Protein AF-W9G5H3-F1 (afdb_monomer)

Sequence (97 aa):
ADAVSVIGAALEAKAAGAGHRSIAVVLGRPATTVRGWLRRFAALAEQVRAAFTRLLLALDPLAASVAPRASVSADALEAIGRAAAAAVLRLSAVPVW

Foldseek 3Di:
DDPVVLLLQLLVCVLVPDDLVVSCVVSVHPSVVSVVSNVVCLVCLQVLLVVLQVLLCVLPVPDDDQDDGPDSSNSSSSSNVNSVVSCCVRVVPDPPD

Structure (mmCIF, N/CA/C/O backbone):
data_AF-W9G5H3-F1
#
_entry.id   AF-W9G5H3-F1
#
loop_
_atom_site.group_PDB
_atom_site.id
_atom_site.type_symbol
_atom_site.label_atom_id
_atom_site.label_alt_id
_atom_site.label_comp_id
_atom_site.label_asym_id
_atom_site.label_entity_id
_atom_site.label_seq_id
_atom_site.pdbx_PDB_ins_code
_atom_site.Cartn_x
_atom_site.Cartn_y
_atom_site.Cartn_z
_atom_site.occupancy
_atom_site.B_iso_or_equiv
_atom_site.auth_seq_id
_atom_site.auth_comp_id
_atom_site.auth_asym_id
_atom_site.auth_atom_id
_atom_site.pdbx_PDB_model_num
ATOM 1 N N . ALA A 1 1 ? -17.207 1.668 -7.187 1.00 61.34 1 ALA A N 1
ATOM 2 C CA . ALA A 1 1 ? -15.901 1.096 -6.815 1.00 61.34 1 ALA A CA 1
ATOM 3 C C . ALA A 1 1 ? -16.107 -0.357 -6.420 1.00 61.34 1 ALA A C 1
ATOM 5 O O . ALA A 1 1 ? -17.042 -0.640 -5.671 1.00 61.34 1 ALA A O 1
ATOM 6 N N . ASP A 1 2 ? -15.301 -1.262 -6.966 1.00 90.81 2 ASP A N 1
ATOM 7 C CA . ASP A 1 2 ? -15.254 -2.658 -6.531 1.00 90.81 2 ASP A CA 1
ATOM 8 C C . ASP A 1 2 ? -14.595 -2.779 -5.139 1.00 90.81 2 ASP A C 1
ATOM 10 O O . ASP A 1 2 ? -14.082 -1.811 -4.574 1.00 90.81 2 ASP A O 1
ATOM 14 N N . ALA A 1 3 ? -14.634 -3.973 -4.546 1.00 87.69 3 ALA A N 1
ATOM 15 C CA . ALA A 1 3 ? -14.140 -4.181 -3.186 1.00 87.69 3 ALA A CA 1
ATOM 16 C C . ALA A 1 3 ? -12.623 -3.956 -3.040 1.00 87.69 3 ALA A C 1
ATOM 18 O O . ALA A 1 3 ? -12.184 -3.492 -1.987 1.00 87.69 3 ALA A O 1
ATOM 19 N N . VAL A 1 4 ? -11.827 -4.263 -4.068 1.00 90.88 4 VAL A N 1
ATOM 20 C CA . VAL A 1 4 ? -10.364 -4.142 -4.014 1.00 90.88 4 VAL A CA 1
ATOM 21 C C . VAL A 1 4 ? -9.965 -2.674 -4.053 1.00 90.88 4 VAL A C 1
ATOM 23 O O . VAL A 1 4 ? -9.184 -2.245 -3.204 1.00 90.88 4 VAL A O 1
ATOM 26 N N . SER A 1 5 ? -10.554 -1.884 -4.955 1.00 92.38 5 SER A N 1
ATOM 27 C CA . SER A 1 5 ? -10.283 -0.441 -5.028 1.00 92.38 5 SER A CA 1
ATOM 28 C C . SER A 1 5 ? -10.666 0.297 -3.737 1.00 92.38 5 SER A C 1
ATOM 30 O O . SER A 1 5 ? -9.915 1.155 -3.273 1.00 92.38 5 SER A O 1
ATOM 32 N N . VAL A 1 6 ? -11.768 -0.084 -3.078 1.00 96.75 6 VAL A N 1
ATOM 33 C CA . VAL A 1 6 ? -12.154 0.489 -1.770 1.00 96.75 6 VAL A CA 1
ATOM 34 C C . VAL A 1 6 ? -11.149 0.141 -0.666 1.00 96.75 6 VAL A C 1
ATOM 36 O O . VAL A 1 6 ? -10.830 0.992 0.166 1.00 96.75 6 VAL A O 1
ATOM 39 N N . ILE A 1 7 ? -10.640 -1.094 -0.638 1.00 95.25 7 ILE A N 1
ATOM 40 C CA . ILE A 1 7 ? -9.610 -1.496 0.332 1.00 95.25 7 ILE A CA 1
ATOM 41 C C . ILE A 1 7 ? -8.304 -0.742 0.060 1.00 95.25 7 ILE A C 1
ATOM 43 O O . ILE A 1 7 ? -7.708 -0.233 1.006 1.00 95.25 7 ILE A O 1
ATOM 47 N N . GLY A 1 8 ? -7.895 -0.616 -1.207 1.00 93.56 8 GLY A N 1
ATOM 48 C CA . GLY A 1 8 ? -6.723 0.166 -1.612 1.00 93.56 8 GLY A CA 1
ATOM 49 C C . GLY A 1 8 ? -6.794 1.610 -1.114 1.00 93.56 8 GLY A C 1
ATOM 50 O O . GLY A 1 8 ? -5.899 2.054 -0.397 1.00 93.56 8 GLY A O 1
ATOM 51 N N . ALA A 1 9 ? -7.920 2.288 -1.353 1.00 96.44 9 ALA A N 1
ATOM 52 C CA . ALA A 1 9 ? -8.150 3.649 -0.864 1.00 96.44 9 ALA A CA 1
ATOM 53 C C . ALA A 1 9 ? -8.069 3.755 0.673 1.00 96.44 9 ALA A C 1
ATOM 55 O O . ALA A 1 9 ? -7.546 4.730 1.214 1.00 96.44 9 ALA A O 1
ATOM 56 N N . ALA A 1 10 ? -8.546 2.740 1.405 1.00 97.25 10 ALA A N 1
ATOM 57 C CA . ALA A 1 10 ? -8.418 2.705 2.862 1.00 97.25 10 ALA A CA 1
ATOM 58 C C . ALA A 1 10 ? -6.952 2.594 3.320 1.00 97.25 10 ALA A C 1
ATOM 60 O O . ALA A 1 10 ? -6.573 3.213 4.318 1.00 97.25 10 ALA A O 1
ATOM 61 N N . LEU A 1 11 ? -6.135 1.805 2.615 1.00 96.06 11 LEU A N 1
ATOM 62 C CA . LEU A 1 11 ? -4.711 1.633 2.912 1.00 96.06 11 LEU A CA 1
ATOM 63 C C . LEU A 1 11 ? -3.918 2.909 2.616 1.00 96.06 11 LEU A C 1
ATOM 65 O O . LEU A 1 11 ? -3.125 3.329 3.458 1.00 96.06 11 LEU A O 1
ATOM 69 N N . GLU A 1 12 ? -4.183 3.561 1.484 1.00 95.12 12 GLU A N 1
ATOM 70 C CA . GLU A 1 12 ? -3.576 4.846 1.114 1.00 95.12 12 GLU A CA 1
ATOM 71 C C . GLU A 1 12 ? -3.905 5.939 2.132 1.00 95.12 12 GLU A C 1
ATOM 73 O O . GLU A 1 12 ? -3.004 6.585 2.667 1.00 95.12 12 GLU A O 1
ATOM 78 N N . ALA A 1 13 ? -5.184 6.089 2.491 1.00 95.94 13 ALA A N 1
ATOM 79 C CA . ALA A 1 13 ? -5.597 7.064 3.495 1.00 95.94 13 ALA A CA 1
ATOM 80 C C . ALA A 1 13 ? -4.943 6.791 4.859 1.00 95.94 13 ALA A C 1
ATOM 82 O O . ALA A 1 13 ? -4.538 7.720 5.563 1.00 95.94 13 ALA A O 1
ATOM 83 N N . LYS A 1 14 ? -4.787 5.514 5.238 1.00 95.25 14 LYS A N 1
ATOM 84 C CA . LYS A 1 14 ? -4.083 5.139 6.469 1.00 95.25 14 LYS A CA 1
ATOM 85 C C . LYS A 1 14 ? -2.591 5.476 6.401 1.00 95.25 14 LYS A C 1
ATOM 87 O O . LYS A 1 14 ? -2.055 5.967 7.395 1.00 95.25 14 LYS A O 1
ATOM 92 N N . ALA A 1 15 ? -1.935 5.239 5.265 1.00 91.88 15 ALA A N 1
ATOM 93 C CA . ALA A 1 15 ? -0.534 5.598 5.040 1.00 91.88 15 ALA A CA 1
ATOM 94 C C . ALA A 1 15 ? -0.315 7.123 5.040 1.00 91.88 15 ALA A C 1
ATOM 96 O O . ALA A 1 15 ? 0.725 7.586 5.502 1.00 91.88 15 ALA A O 1
ATOM 97 N N . A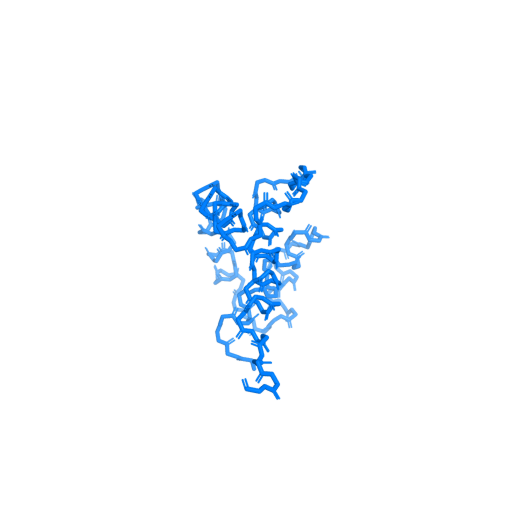LA A 1 16 ? -1.320 7.895 4.619 1.00 91.94 16 ALA A N 1
ATOM 98 C CA . ALA A 1 16 ? -1.354 9.355 4.720 1.00 91.94 16 ALA A CA 1
ATOM 99 C C . ALA A 1 16 ? -1.658 9.880 6.142 1.00 91.94 16 ALA A C 1
ATOM 101 O O . ALA A 1 16 ? -1.733 11.087 6.353 1.00 91.94 16 ALA A O 1
ATOM 102 N N . GLY A 1 17 ? -1.836 8.995 7.131 1.00 93.31 17 GLY A N 1
ATOM 103 C CA . GLY A 1 17 ? -2.016 9.359 8.540 1.00 93.31 17 GLY A CA 1
ATOM 104 C C . GLY A 1 17 ? -3.465 9.401 9.029 1.00 93.31 17 GLY A C 1
ATOM 105 O O . GLY A 1 17 ? -3.698 9.670 10.208 1.00 93.31 17 GLY A O 1
ATOM 106 N N . ALA A 1 18 ? -4.456 9.086 8.190 1.00 96.12 18 ALA A N 1
ATOM 107 C CA . ALA A 1 18 ? -5.853 9.118 8.611 1.00 96.12 18 ALA A CA 1
ATOM 108 C C . ALA A 1 18 ? -6.201 8.008 9.629 1.00 96.12 18 ALA A C 1
ATOM 110 O O . ALA A 1 18 ? -5.686 6.881 9.613 1.00 96.12 18 ALA A O 1
ATOM 111 N N . GLY A 1 19 ? -7.130 8.322 10.535 1.00 96.75 19 GLY A N 1
ATOM 112 C CA . G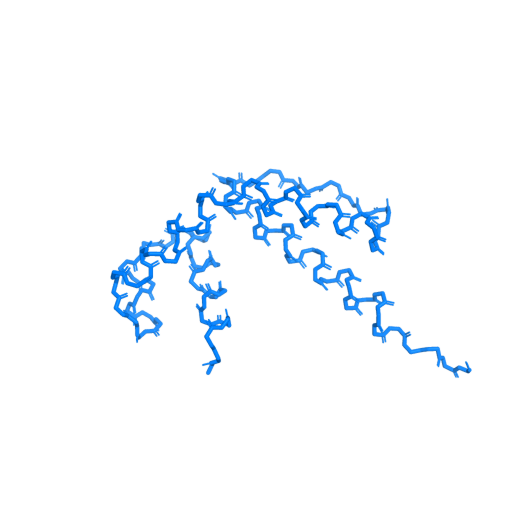LY A 1 19 ? -7.694 7.369 11.488 1.00 96.75 19 GLY A CA 1
ATOM 113 C C . GLY A 1 19 ? -8.729 6.445 10.837 1.00 96.75 19 GLY A C 1
ATOM 114 O O . GLY A 1 19 ? -9.490 6.849 9.967 1.00 96.75 19 GLY A O 1
ATOM 115 N N . HIS A 1 20 ? -8.845 5.198 11.301 1.00 97.12 20 HIS A N 1
ATOM 116 C CA . HIS A 1 20 ? -9.768 4.231 10.684 1.00 97.12 20 HIS A CA 1
ATOM 117 C C . HIS A 1 20 ? -11.249 4.657 10.746 1.00 97.12 20 HIS A C 1
ATOM 119 O O . HIS A 1 20 ? -12.042 4.216 9.920 1.00 97.12 20 HIS A O 1
ATOM 125 N N . ARG A 1 21 ? -11.639 5.496 11.721 1.00 98.00 21 ARG A N 1
ATOM 126 C CA . ARG A 1 21 ? -13.005 6.037 11.831 1.00 98.00 21 ARG A CA 1
ATOM 127 C C . ARG A 1 21 ? -13.286 7.093 10.761 1.00 98.00 21 ARG A C 1
ATOM 129 O O . ARG A 1 21 ? -14.339 7.027 10.144 1.00 98.00 21 ARG A O 1
ATOM 136 N N . SER A 1 22 ? -12.354 8.016 10.509 1.00 98.31 22 SER A N 1
ATOM 137 C CA . SER A 1 22 ? -12.525 9.017 9.448 1.00 98.31 22 SER A CA 1
ATOM 138 C C . SER A 1 22 ? -12.517 8.361 8.069 1.00 98.31 22 SER A C 1
ATOM 140 O O . SER A 1 22 ? -13.385 8.653 7.255 1.00 98.31 22 SER A O 1
ATOM 142 N N . ILE A 1 23 ? -11.627 7.388 7.847 1.00 98.31 23 ILE A N 1
ATOM 143 C CA . ILE A 1 23 ? -11.604 6.574 6.621 1.00 98.31 23 ILE A CA 1
ATOM 144 C C . ILE A 1 23 ? -12.954 5.872 6.405 1.00 98.31 23 ILE A C 1
ATOM 146 O O . ILE A 1 23 ? -13.497 5.896 5.307 1.00 98.31 23 ILE A O 1
ATOM 150 N N . ALA A 1 24 ? -13.519 5.267 7.452 1.00 98.19 24 ALA A N 1
ATOM 151 C CA . ALA A 1 24 ? -14.806 4.578 7.378 1.00 98.19 24 ALA A CA 1
ATOM 152 C C . ALA A 1 24 ? -15.965 5.498 6.971 1.00 98.19 24 ALA A C 1
ATOM 154 O O . ALA A 1 24 ? -16.787 5.100 6.147 1.00 98.19 24 ALA A O 1
ATOM 155 N N . VAL A 1 25 ? -15.991 6.727 7.499 1.00 98.31 25 VAL A N 1
ATOM 156 C CA . VAL A 1 25 ? -16.969 7.753 7.110 1.00 98.31 25 VAL A CA 1
ATOM 157 C C . VAL A 1 25 ? -16.817 8.107 5.631 1.00 98.31 25 VAL A C 1
ATOM 159 O O . VAL A 1 25 ? -17.793 8.032 4.893 1.00 98.31 25 VAL A O 1
ATOM 162 N N . VAL A 1 26 ? -15.596 8.414 5.183 1.00 97.69 26 VAL A N 1
ATOM 163 C CA . VAL A 1 26 ? -15.322 8.805 3.788 1.00 97.69 26 VAL A CA 1
ATOM 164 C C . VAL A 1 26 ? -15.680 7.690 2.801 1.00 97.69 26 VAL A C 1
ATOM 166 O O . VAL A 1 26 ? -16.255 7.954 1.751 1.00 97.69 26 VAL A O 1
ATOM 169 N N . LEU A 1 27 ? -15.372 6.435 3.137 1.00 97.12 27 LEU A N 1
ATOM 170 C CA . LEU A 1 27 ? -15.613 5.289 2.254 1.00 97.12 27 LEU A CA 1
ATOM 171 C C . LEU A 1 27 ? -17.034 4.710 2.358 1.00 97.12 27 LEU A C 1
ATOM 173 O O . LEU A 1 27 ? -17.355 3.769 1.626 1.00 97.12 27 LEU A O 1
ATOM 177 N N . GLY A 1 28 ? -17.869 5.207 3.278 1.00 97.19 28 GLY A N 1
ATOM 178 C CA . GLY A 1 28 ? -19.216 4.681 3.519 1.00 97.19 28 GLY A CA 1
ATOM 179 C C . GLY A 1 28 ? -19.217 3.223 3.992 1.00 97.19 28 GLY A C 1
ATOM 180 O O . GLY A 1 28 ? -20.027 2.415 3.535 1.00 97.19 28 GLY A O 1
ATOM 181 N N . ARG A 1 29 ? -18.273 2.844 4.866 1.00 97.44 29 ARG A N 1
ATOM 182 C CA . ARG A 1 29 ? -18.113 1.463 5.365 1.00 97.44 29 ARG A CA 1
ATOM 183 C C . ARG A 1 29 ? -18.174 1.396 6.889 1.00 97.44 29 ARG A C 1
ATOM 185 O O . ARG A 1 29 ? -17.795 2.355 7.553 1.00 97.44 29 ARG A O 1
ATOM 192 N N . PRO A 1 30 ? -18.578 0.255 7.481 1.00 97.94 30 PRO A N 1
ATOM 193 C CA . PRO A 1 30 ? -18.510 0.090 8.928 1.00 97.94 30 PRO A CA 1
ATOM 194 C C . PRO A 1 30 ? -17.076 0.259 9.446 1.00 97.94 30 PRO A C 1
ATOM 196 O O . PRO A 1 30 ? -16.126 -0.317 8.905 1.00 97.94 30 PRO A O 1
ATOM 199 N N . ALA A 1 31 ? -16.908 1.006 10.539 1.00 98.19 31 ALA A N 1
ATOM 200 C CA . ALA A 1 31 ? -15.589 1.265 11.121 1.00 98.19 31 ALA A CA 1
ATOM 201 C C . ALA A 1 31 ? -14.866 -0.017 11.573 1.00 98.19 31 ALA A C 1
ATOM 203 O O . ALA A 1 31 ? -13.636 -0.081 11.530 1.00 98.19 31 ALA A O 1
ATOM 204 N N . THR A 1 32 ? -15.616 -1.042 11.985 1.00 97.94 32 THR A N 1
ATOM 205 C CA . THR A 1 32 ? -15.097 -2.372 12.340 1.00 97.94 32 THR A CA 1
ATOM 206 C C . THR A 1 32 ? -14.527 -3.102 11.128 1.00 97.94 32 THR A C 1
ATOM 208 O O . THR A 1 32 ? -13.462 -3.709 11.235 1.00 97.94 32 THR A O 1
ATOM 211 N N . THR A 1 33 ? -15.179 -2.984 9.971 1.00 97.44 33 THR A N 1
ATOM 212 C CA . THR A 1 33 ? -14.720 -3.547 8.698 1.00 97.44 33 THR A CA 1
ATOM 213 C C . THR A 1 33 ? -13.418 -2.894 8.252 1.00 97.44 33 THR A C 1
ATOM 215 O O . THR A 1 33 ? -12.434 -3.598 8.030 1.00 97.44 33 THR A O 1
ATOM 218 N N . VAL A 1 34 ? -13.365 -1.557 8.224 1.00 98.31 34 VAL A N 1
ATOM 219 C CA . VAL A 1 34 ? -12.138 -0.820 7.875 1.00 98.31 34 VAL A CA 1
ATOM 220 C C . VAL A 1 34 ? -11.008 -1.172 8.840 1.00 98.31 34 VAL A C 1
ATOM 222 O O . VAL A 1 34 ? -9.914 -1.527 8.411 1.00 98.31 34 VAL A O 1
ATOM 225 N N . ARG A 1 35 ? -11.273 -1.173 10.153 1.00 98.00 35 ARG A N 1
ATOM 226 C CA . ARG A 1 35 ? -10.286 -1.602 11.156 1.00 98.00 35 ARG A CA 1
ATOM 227 C C . ARG A 1 35 ? -9.795 -3.031 10.901 1.00 98.00 35 ARG A C 1
ATOM 229 O O . ARG A 1 35 ? -8.604 -3.294 11.054 1.00 98.00 35 ARG A O 1
ATOM 236 N N . GLY A 1 36 ? -10.690 -3.943 10.525 1.00 98.25 36 GLY A N 1
ATOM 237 C CA . GLY A 1 36 ? -10.363 -5.326 10.184 1.00 98.25 36 GLY A CA 1
ATOM 238 C C . GLY A 1 36 ? -9.413 -5.433 8.992 1.00 98.25 36 GLY A C 1
ATOM 239 O O . GLY A 1 36 ? -8.414 -6.146 9.085 1.00 98.25 36 GLY A O 1
ATOM 240 N N . TRP A 1 37 ? -9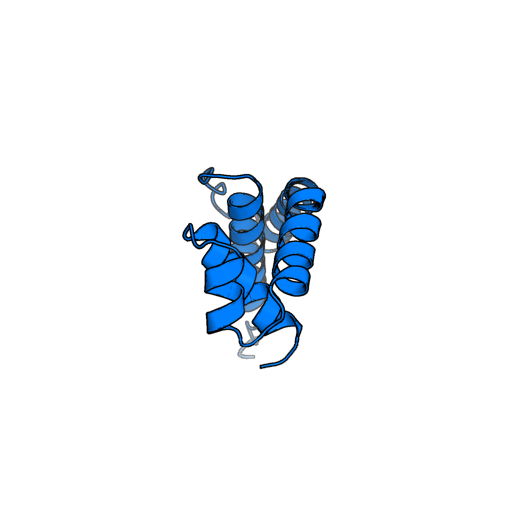.679 -4.689 7.915 1.00 97.62 37 TRP A N 1
ATOM 241 C CA . TRP A 1 37 ? -8.806 -4.622 6.739 1.00 97.62 37 TRP A CA 1
ATOM 242 C C . TRP A 1 37 ? -7.420 -4.087 7.086 1.00 97.62 37 TRP A C 1
ATOM 244 O O . TRP A 1 37 ? -6.427 -4.762 6.822 1.00 97.62 37 TRP A O 1
ATOM 254 N N . LEU A 1 38 ? -7.356 -2.930 7.754 1.00 97.19 38 LEU A N 1
ATOM 255 C CA . LEU A 1 38 ? -6.088 -2.301 8.135 1.00 97.19 38 LEU A CA 1
ATOM 256 C C . LEU A 1 38 ? -5.254 -3.218 9.037 1.00 97.19 38 LEU A C 1
ATOM 258 O O . LEU A 1 38 ? -4.051 -3.360 8.836 1.00 97.19 38 LEU A O 1
ATOM 262 N N . ARG A 1 39 ? -5.891 -3.882 10.010 1.00 97.56 39 ARG A N 1
ATOM 263 C CA . ARG A 1 39 ? -5.205 -4.817 10.910 1.00 97.56 39 ARG A CA 1
ATOM 264 C C . ARG A 1 39 ? -4.673 -6.040 10.167 1.00 97.56 39 ARG A C 1
ATOM 266 O O . ARG A 1 39 ? -3.553 -6.463 10.431 1.00 97.56 39 ARG A O 1
ATOM 273 N N . ARG A 1 40 ? -5.465 -6.617 9.257 1.00 97.38 40 ARG A N 1
ATOM 274 C CA . ARG A 1 40 ? -5.040 -7.777 8.462 1.00 97.38 40 ARG A CA 1
ATOM 275 C C . ARG A 1 40 ? -3.872 -7.419 7.549 1.00 97.38 40 ARG A C 1
ATOM 277 O O . ARG A 1 40 ? -2.920 -8.185 7.477 1.00 97.38 40 ARG A O 1
ATOM 284 N N . PHE A 1 41 ? -3.929 -6.259 6.901 1.00 96.69 41 PHE A N 1
ATOM 285 C CA . PHE A 1 41 ? -2.831 -5.784 6.069 1.00 96.69 41 PHE A CA 1
ATOM 286 C C . PHE A 1 41 ? -1.563 -5.555 6.895 1.00 96.69 41 PHE A C 1
ATOM 288 O O . PHE A 1 41 ? -0.514 -6.072 6.536 1.00 96.69 41 PHE A O 1
ATOM 295 N N . ALA A 1 42 ? -1.667 -4.881 8.044 1.00 96.19 42 ALA A N 1
ATOM 296 C CA . ALA A 1 42 ? -0.527 -4.659 8.932 1.00 96.19 42 ALA A CA 1
ATOM 297 C C . ALA A 1 42 ? 0.142 -5.972 9.378 1.00 96.19 42 ALA A C 1
ATOM 299 O O . ALA A 1 42 ? 1.366 -6.055 9.395 1.00 96.19 42 ALA A O 1
ATOM 300 N N . ALA A 1 43 ? -0.644 -7.015 9.671 1.00 98.00 43 ALA A N 1
ATOM 301 C CA . ALA A 1 43 ? -0.125 -8.333 10.050 1.00 98.00 43 ALA A CA 1
ATOM 302 C C . ALA A 1 43 ? 0.638 -9.052 8.918 1.00 98.00 43 ALA A C 1
ATOM 304 O O . ALA A 1 43 ? 1.478 -9.905 9.188 1.00 98.00 43 ALA A O 1
ATOM 305 N N . LEU A 1 44 ? 0.350 -8.716 7.658 1.00 97.12 44 LEU A N 1
ATOM 306 C CA . LEU A 1 44 ? 0.990 -9.299 6.476 1.00 97.12 44 LEU A CA 1
ATOM 307 C C . LEU A 1 44 ? 1.991 -8.347 5.809 1.00 97.12 44 LEU A C 1
ATOM 309 O O . LEU A 1 44 ? 2.628 -8.735 4.833 1.00 97.12 44 LEU A O 1
ATOM 313 N N . ALA A 1 45 ? 2.141 -7.123 6.318 1.00 95.88 45 ALA A N 1
ATOM 314 C CA . ALA A 1 45 ? 2.810 -6.035 5.613 1.00 95.88 45 ALA A CA 1
ATOM 315 C C . ALA A 1 45 ? 4.247 -6.388 5.219 1.00 95.88 45 ALA A C 1
ATOM 317 O O . ALA A 1 45 ? 4.636 -6.146 4.085 1.00 95.88 45 ALA A O 1
ATOM 318 N N . GLU A 1 46 ? 5.009 -7.034 6.100 1.00 96.69 46 GLU A N 1
ATOM 319 C CA . GLU A 1 46 ? 6.388 -7.418 5.788 1.00 96.69 46 GLU A CA 1
ATOM 320 C C . GLU A 1 46 ? 6.467 -8.496 4.696 1.00 96.69 46 GLU A C 1
ATOM 322 O O . GLU A 1 46 ? 7.267 -8.397 3.767 1.00 96.69 46 GLU A O 1
ATOM 327 N N . GLN A 1 47 ? 5.583 -9.496 4.751 1.00 98.06 47 GLN A N 1
ATOM 328 C CA . GLN A 1 47 ? 5.510 -10.540 3.726 1.00 98.06 47 GLN A CA 1
ATOM 329 C C . GLN A 1 47 ? 5.123 -9.945 2.369 1.00 98.06 47 GLN A C 1
ATOM 331 O O . GLN A 1 47 ? 5.735 -10.266 1.350 1.00 98.06 47 GLN A O 1
ATOM 336 N N . VAL A 1 48 ? 4.150 -9.031 2.367 1.00 97.06 48 VAL A N 1
ATOM 337 C CA . VAL A 1 48 ? 3.714 -8.289 1.181 1.00 97.06 48 VAL A CA 1
ATOM 338 C C . VAL A 1 48 ? 4.857 -7.430 0.638 1.00 97.06 48 VAL A C 1
ATOM 340 O O . VAL A 1 48 ? 5.191 -7.546 -0.538 1.00 97.06 48 VAL A O 1
ATOM 343 N N . ARG A 1 49 ? 5.520 -6.634 1.484 1.00 96.31 49 ARG A N 1
ATOM 344 C CA . ARG A 1 49 ? 6.669 -5.797 1.108 1.00 96.31 49 ARG A CA 1
ATOM 345 C C . ARG A 1 49 ? 7.759 -6.628 0.437 1.00 96.31 49 ARG A C 1
ATOM 347 O O . ARG A 1 49 ? 8.229 -6.265 -0.641 1.00 96.31 49 ARG A O 1
ATOM 354 N N . ALA A 1 50 ? 8.128 -7.760 1.033 1.00 96.44 50 ALA A N 1
ATOM 355 C CA . ALA A 1 50 ? 9.161 -8.638 0.499 1.00 96.44 50 ALA A CA 1
ATOM 356 C C . ALA A 1 50 ? 8.733 -9.303 -0.821 1.00 96.44 50 ALA A C 1
ATOM 358 O O . ALA A 1 50 ? 9.533 -9.396 -1.751 1.00 96.44 50 ALA A O 1
ATOM 359 N N . ALA A 1 51 ? 7.487 -9.771 -0.928 1.00 97.88 51 ALA A N 1
ATOM 360 C CA . ALA A 1 51 ? 6.968 -10.383 -2.151 1.00 97.88 51 ALA A CA 1
ATOM 361 C C . ALA A 1 51 ? 6.929 -9.382 -3.316 1.00 97.88 51 ALA A C 1
ATOM 363 O O . ALA A 1 51 ? 7.448 -9.671 -4.392 1.00 97.88 51 ALA A O 1
ATOM 364 N N . PHE A 1 52 ? 6.393 -8.183 -3.085 1.00 96.88 52 PHE A N 1
ATOM 365 C CA . PHE A 1 52 ? 6.282 -7.161 -4.123 1.00 96.88 52 PHE A CA 1
ATOM 366 C C . PHE A 1 52 ? 7.624 -6.513 -4.474 1.00 96.88 52 PHE A C 1
ATOM 368 O O . PHE A 1 52 ? 7.839 -6.184 -5.634 1.00 96.88 52 PHE A O 1
ATOM 375 N N . THR A 1 53 ? 8.574 -6.422 -3.539 1.00 96.00 53 THR A N 1
ATOM 376 C CA . THR A 1 53 ? 9.956 -6.030 -3.874 1.00 96.00 53 THR A CA 1
ATOM 377 C C . THR A 1 53 ? 10.613 -7.045 -4.814 1.00 96.00 53 THR A C 1
ATOM 379 O O . THR A 1 53 ? 11.246 -6.657 -5.792 1.00 96.00 53 THR A O 1
ATOM 382 N N . ARG A 1 54 ? 10.440 -8.352 -4.562 1.00 96.50 54 ARG A N 1
ATOM 383 C CA . ARG A 1 54 ? 10.952 -9.391 -5.473 1.00 96.50 54 ARG A CA 1
ATOM 384 C C . ARG A 1 54 ? 10.284 -9.315 -6.841 1.00 96.50 54 ARG A C 1
ATOM 386 O O . ARG A 1 54 ? 10.972 -9.424 -7.848 1.00 96.50 54 ARG A O 1
ATOM 393 N N . LEU A 1 55 ? 8.968 -9.101 -6.873 1.00 97.06 55 LEU A N 1
ATOM 394 C CA . LEU A 1 55 ? 8.231 -8.928 -8.123 1.00 97.06 55 LEU A CA 1
ATOM 395 C C . LEU A 1 55 ? 8.718 -7.698 -8.901 1.00 97.06 55 LEU A C 1
ATOM 397 O O . LEU A 1 55 ? 8.947 -7.804 -10.100 1.00 97.06 55 LEU A O 1
ATOM 401 N N . LEU A 1 56 ? 8.925 -6.562 -8.227 1.00 95.88 56 LEU A N 1
ATOM 402 C CA . LEU A 1 56 ? 9.487 -5.355 -8.835 1.00 95.88 56 LEU A CA 1
ATOM 403 C C . LEU A 1 56 ? 10.829 -5.653 -9.506 1.00 95.88 56 LEU A C 1
ATOM 405 O O . LEU A 1 56 ? 10.980 -5.358 -10.681 1.00 95.88 56 LEU A O 1
ATOM 409 N N . LEU A 1 57 ? 11.764 -6.289 -8.797 1.00 95.31 57 LEU A N 1
ATOM 410 C CA . LEU A 1 57 ? 13.084 -6.614 -9.350 1.00 95.31 57 LEU A CA 1
ATOM 411 C C . LEU A 1 57 ? 13.023 -7.642 -10.488 1.00 95.31 57 LEU A C 1
ATOM 413 O O . LEU A 1 57 ? 13.861 -7.617 -11.383 1.00 95.31 57 LEU A O 1
ATOM 417 N N . ALA A 1 58 ? 12.037 -8.542 -10.477 1.00 95.31 58 ALA A N 1
ATOM 418 C CA . ALA A 1 58 ? 11.817 -9.470 -11.583 1.00 95.31 58 ALA A CA 1
ATOM 419 C C . ALA A 1 58 ? 11.285 -8.764 -12.846 1.00 95.31 58 ALA A C 1
ATOM 421 O O . ALA A 1 58 ? 11.578 -9.198 -13.959 1.00 95.31 58 ALA A O 1
ATOM 422 N N . LEU A 1 59 ? 10.504 -7.692 -12.681 1.00 94.56 59 LEU 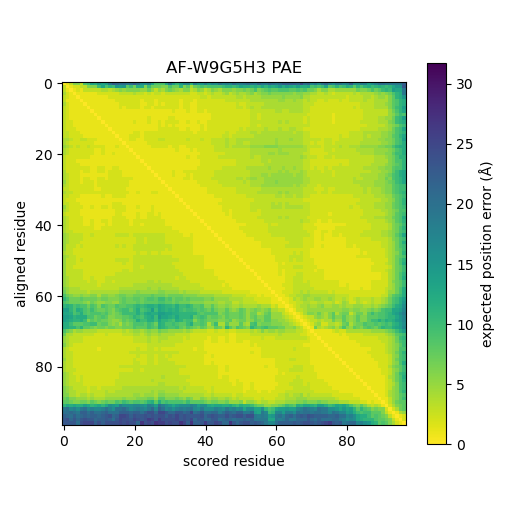A N 1
ATOM 423 C CA . LEU A 1 59 ? 9.928 -6.910 -13.780 1.00 94.56 59 LEU A CA 1
ATOM 424 C C . LEU A 1 59 ? 10.879 -5.821 -14.295 1.00 94.56 59 LEU A C 1
ATOM 426 O O . LEU A 1 59 ? 10.906 -5.550 -15.494 1.00 94.56 59 LEU A O 1
ATOM 430 N N . ASP A 1 60 ? 11.649 -5.223 -13.39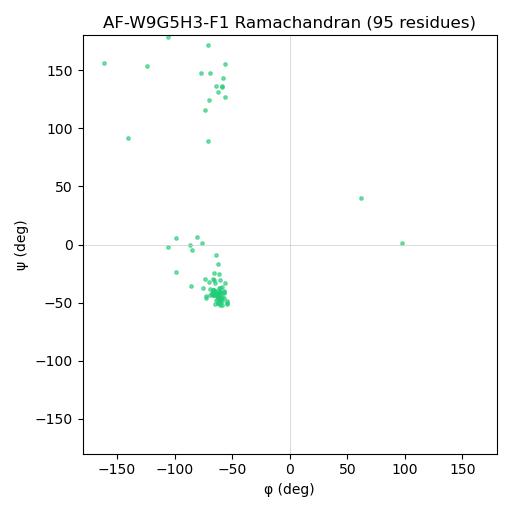1 1.00 94.94 60 ASP A N 1
ATOM 431 C CA . ASP A 1 60 ? 12.644 -4.184 -13.637 1.00 94.94 60 ASP A CA 1
ATOM 432 C C . ASP A 1 60 ? 13.881 -4.433 -12.747 1.00 94.94 60 ASP A C 1
ATOM 434 O O . ASP A 1 60 ? 13.943 -3.967 -11.604 1.00 94.94 60 ASP A O 1
ATOM 438 N N . PRO A 1 61 ? 14.889 -5.168 -13.257 1.00 92.75 61 PRO A N 1
ATOM 439 C CA . PRO A 1 61 ? 16.117 -5.456 -12.515 1.00 92.75 61 PRO A CA 1
ATOM 440 C C . PRO A 1 61 ? 16.943 -4.218 -12.146 1.00 92.75 61 PRO A C 1
ATOM 442 O O . PRO A 1 61 ? 17.819 -4.312 -11.287 1.00 92.75 61 PRO A O 1
ATOM 445 N N . LEU A 1 62 ? 16.695 -3.075 -12.794 1.00 93.00 62 LEU A N 1
ATOM 446 C CA . LEU A 1 62 ? 17.393 -1.811 -12.547 1.00 93.00 62 LEU A CA 1
ATOM 447 C C . LEU A 1 62 ? 16.592 -0.871 -11.637 1.00 93.00 62 LEU A C 1
ATOM 449 O O . LEU A 1 62 ? 17.012 0.265 -11.401 1.00 93.00 62 LEU A O 1
ATOM 453 N N . ALA A 1 63 ? 15.460 -1.332 -11.100 1.00 90.50 63 ALA A N 1
ATOM 454 C CA . ALA A 1 63 ? 14.639 -0.544 -10.203 1.00 90.50 63 ALA A CA 1
ATOM 455 C C . ALA A 1 63 ? 15.457 -0.063 -8.994 1.00 90.50 63 ALA A C 1
ATOM 457 O O . ALA A 1 63 ? 16.045 -0.852 -8.252 1.00 90.50 63 ALA A O 1
ATOM 458 N N . ALA A 1 64 ? 15.432 1.250 -8.746 1.00 86.75 64 ALA A N 1
ATOM 459 C CA . ALA A 1 64 ? 16.056 1.840 -7.564 1.00 86.75 64 ALA A CA 1
ATOM 460 C C . ALA A 1 64 ? 15.515 1.209 -6.269 1.00 86.75 64 ALA A C 1
ATOM 462 O O . ALA A 1 64 ? 14.372 0.740 -6.230 1.00 86.75 64 ALA A O 1
ATOM 463 N N . SER A 1 65 ? 16.287 1.242 -5.181 1.00 78.94 65 SER A N 1
ATOM 464 C CA . SER A 1 65 ? 15.813 0.751 -3.883 1.00 78.94 65 SER A CA 1
ATOM 465 C C . SER A 1 65 ? 14.550 1.497 -3.431 1.00 78.94 65 SER A C 1
ATOM 467 O O . SER A 1 65 ? 14.359 2.681 -3.707 1.00 78.94 65 SER A O 1
ATOM 469 N N . VAL A 1 66 ? 13.629 0.784 -2.779 1.00 76.06 66 VAL A N 1
ATOM 470 C CA . VAL A 1 66 ? 12.457 1.412 -2.153 1.00 76.06 66 VAL A CA 1
ATOM 471 C C . VAL A 1 66 ? 12.942 2.125 -0.893 1.00 76.06 66 VAL A C 1
ATOM 473 O O . VAL A 1 66 ? 13.440 1.472 0.023 1.00 76.06 66 VAL A O 1
ATOM 476 N N . ALA A 1 67 ? 12.832 3.454 -0.858 1.00 81.25 67 ALA A N 1
ATOM 477 C CA . ALA A 1 67 ? 13.192 4.226 0.325 1.00 81.25 67 ALA A CA 1
ATOM 478 C C . ALA A 1 67 ? 12.257 3.867 1.498 1.00 81.25 67 ALA A C 1
ATOM 480 O O . ALA A 1 67 ? 11.043 3.788 1.286 1.00 81.25 67 ALA A O 1
ATOM 481 N N . PRO A 1 68 ? 12.784 3.672 2.722 1.00 82.25 68 PRO A N 1
ATOM 482 C CA . PRO A 1 68 ? 11.953 3.422 3.893 1.00 82.25 68 PRO A CA 1
ATOM 483 C C . PRO A 1 68 ? 10.962 4.563 4.141 1.00 82.25 68 PRO A C 1
ATOM 485 O O . PRO A 1 68 ? 11.316 5.743 4.087 1.00 82.25 68 PRO A O 1
ATOM 488 N N . ARG A 1 69 ? 9.718 4.208 4.449 1.00 85.38 69 ARG A N 1
ATOM 489 C CA . ARG A 1 69 ? 8.631 5.109 4.832 1.00 85.38 69 ARG A CA 1
ATOM 490 C C . ARG A 1 69 ? 8.365 5.006 6.335 1.00 85.38 69 ARG A C 1
ATOM 492 O O . ARG A 1 69 ? 8.970 4.230 7.064 1.00 85.38 69 ARG A O 1
ATOM 499 N N . ALA A 1 70 ? 7.407 5.797 6.816 1.00 84.38 70 ALA A N 1
ATOM 500 C CA . ALA A 1 70 ? 7.078 5.905 8.239 1.00 84.38 70 ALA A CA 1
ATOM 501 C C . ALA A 1 70 ? 6.535 4.609 8.890 1.00 84.38 70 ALA A C 1
ATOM 503 O O . ALA A 1 70 ? 6.346 4.575 10.104 1.00 84.38 70 ALA A O 1
ATOM 504 N N . SER A 1 71 ? 6.226 3.556 8.117 1.00 89.62 71 SER A N 1
ATOM 505 C CA . SER A 1 71 ? 5.801 2.255 8.652 1.00 89.62 71 SER A CA 1
ATOM 506 C C . SER A 1 71 ? 5.957 1.127 7.629 1.00 89.62 71 SER A C 1
ATOM 508 O O . SER A 1 71 ? 5.808 1.360 6.432 1.00 89.62 71 SER A O 1
ATOM 510 N N . VAL A 1 72 ? 6.079 -0.117 8.110 1.00 91.56 72 VAL A N 1
ATOM 511 C CA . VAL A 1 72 ? 6.123 -1.329 7.265 1.00 91.56 72 VAL A CA 1
ATOM 512 C C . VAL A 1 72 ? 4.889 -1.452 6.362 1.00 91.56 72 VAL A C 1
ATOM 514 O O . VAL A 1 72 ? 4.974 -1.928 5.235 1.00 91.56 72 VAL A O 1
ATOM 517 N N . SER A 1 73 ? 3.718 -0.997 6.824 1.00 92.94 73 SER A N 1
ATOM 518 C CA . SER A 1 73 ? 2.510 -0.953 5.986 1.00 92.94 73 SER A CA 1
ATOM 519 C C . SER A 1 73 ? 2.638 0.048 4.835 1.00 92.94 73 SER A C 1
ATOM 521 O O . SER A 1 73 ? 2.204 -0.245 3.725 1.00 92.94 73 SER A O 1
ATOM 523 N N . ALA A 1 74 ? 3.251 1.209 5.077 1.00 92.06 74 ALA A N 1
ATOM 524 C CA . ALA A 1 74 ? 3.520 2.182 4.022 1.00 92.06 74 ALA A CA 1
ATOM 525 C C . ALA A 1 74 ? 4.586 1.665 3.041 1.00 92.06 74 ALA A C 1
ATOM 527 O O . ALA A 1 74 ? 4.420 1.833 1.838 1.00 92.06 74 ALA A O 1
ATOM 528 N N . ASP A 1 75 ? 5.617 0.969 3.530 1.00 94.38 75 ASP A N 1
ATOM 529 C CA . ASP A 1 75 ? 6.625 0.326 2.676 1.00 94.38 75 ASP A CA 1
ATOM 530 C C . ASP A 1 75 ? 6.022 -0.767 1.789 1.00 94.38 75 ASP A C 1
ATOM 532 O O . ASP A 1 75 ? 6.355 -0.887 0.611 1.00 94.38 75 ASP A O 1
ATOM 536 N N . ALA A 1 76 ? 5.116 -1.573 2.346 1.00 95.25 76 ALA A N 1
ATOM 537 C CA . ALA A 1 76 ? 4.408 -2.604 1.601 1.00 95.25 76 ALA A CA 1
ATOM 538 C C . ALA A 1 76 ? 3.551 -2.003 0.479 1.00 95.25 76 ALA A C 1
ATOM 540 O O . ALA A 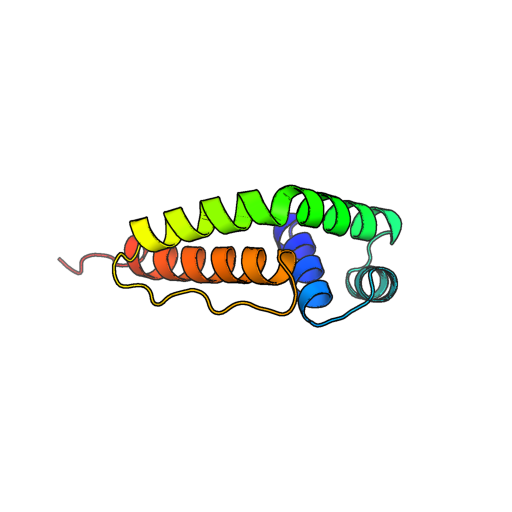1 76 ? 3.555 -2.517 -0.638 1.00 95.25 76 ALA A O 1
ATOM 541 N N . LEU A 1 77 ? 2.842 -0.906 0.765 1.00 94.50 77 LEU A N 1
ATOM 542 C CA . LEU A 1 77 ? 2.023 -0.202 -0.221 1.00 94.50 77 LEU A CA 1
ATOM 543 C C . LEU A 1 77 ? 2.878 0.423 -1.334 1.00 94.50 77 LEU A C 1
ATOM 545 O O . LEU A 1 77 ? 2.530 0.312 -2.506 1.00 94.50 77 LEU A O 1
ATOM 549 N N . GLU A 1 78 ? 4.024 1.004 -0.978 1.00 94.88 78 GLU A N 1
ATOM 550 C CA . GLU A 1 78 ? 5.004 1.526 -1.935 1.00 94.88 78 GLU A CA 1
ATOM 551 C C . GLU A 1 78 ? 5.535 0.417 -2.859 1.00 94.88 78 GLU A C 1
ATOM 553 O O . GLU A 1 78 ? 5.547 0.570 -4.080 1.00 94.88 78 GLU A O 1
ATOM 558 N N . ALA A 1 79 ? 5.917 -0.734 -2.294 1.00 95.56 79 ALA A N 1
ATOM 559 C CA . ALA A 1 79 ? 6.386 -1.880 -3.070 1.00 95.56 79 ALA A CA 1
ATOM 560 C C . ALA A 1 79 ? 5.310 -2.398 -4.041 1.00 95.56 79 ALA A C 1
ATOM 562 O O . ALA A 1 79 ? 5.629 -2.698 -5.192 1.00 95.56 79 ALA A O 1
ATOM 563 N N . ILE A 1 80 ? 4.041 -2.459 -3.607 1.00 95.50 80 ILE A N 1
ATOM 564 C CA . ILE A 1 80 ? 2.907 -2.806 -4.479 1.00 95.50 80 ILE A CA 1
ATOM 565 C C . ILE A 1 80 ? 2.805 -1.815 -5.640 1.00 95.50 80 ILE A C 1
ATOM 567 O O . ILE A 1 80 ? 2.769 -2.239 -6.795 1.00 95.50 80 ILE A O 1
ATOM 571 N N . GLY A 1 81 ? 2.777 -0.512 -5.345 1.00 93.88 81 GLY A N 1
ATOM 572 C CA . GLY A 1 81 ? 2.623 0.534 -6.356 1.00 93.88 81 GLY A CA 1
ATOM 573 C C . GLY A 1 81 ? 3.736 0.502 -7.403 1.00 93.88 81 GLY A C 1
ATOM 574 O O . GLY A 1 81 ? 3.463 0.523 -8.603 1.00 93.88 81 GLY A O 1
ATOM 575 N N . ARG A 1 82 ? 4.992 0.359 -6.965 1.00 95.69 82 ARG A N 1
ATOM 576 C CA . ARG A 1 82 ? 6.144 0.283 -7.873 1.00 95.69 82 ARG A CA 1
ATOM 577 C C . ARG A 1 82 ? 6.145 -0.981 -8.727 1.00 95.69 82 ARG A C 1
ATOM 579 O O . ARG A 1 82 ? 6.391 -0.893 -9.926 1.00 95.69 82 ARG A O 1
ATOM 586 N N . ALA A 1 83 ? 5.840 -2.140 -8.144 1.00 96.00 83 ALA A N 1
ATOM 587 C CA . ALA A 1 83 ? 5.735 -3.385 -8.901 1.00 96.00 83 ALA A CA 1
ATOM 588 C C . ALA A 1 83 ? 4.592 -3.335 -9.929 1.00 96.00 83 ALA A C 1
ATOM 590 O O . ALA A 1 83 ? 4.767 -3.783 -11.059 1.00 96.00 83 ALA A O 1
ATOM 591 N N . ALA A 1 84 ? 3.443 -2.754 -9.567 1.00 94.88 84 ALA A N 1
ATOM 592 C CA . ALA A 1 84 ? 2.324 -2.565 -10.485 1.00 94.88 84 ALA A CA 1
ATOM 593 C C . ALA A 1 84 ? 2.695 -1.628 -11.647 1.00 94.88 84 ALA A C 1
ATOM 595 O O . ALA A 1 84 ? 2.424 -1.955 -12.800 1.00 94.88 84 ALA A O 1
ATOM 596 N N . ALA A 1 85 ? 3.372 -0.509 -11.368 1.00 94.19 85 ALA A N 1
ATOM 597 C CA . ALA A 1 85 ? 3.859 0.400 -12.405 1.00 94.19 85 ALA A CA 1
ATOM 598 C C . ALA A 1 85 ? 4.850 -0.294 -13.357 1.00 94.19 85 ALA A C 1
ATOM 600 O O . ALA A 1 85 ? 4.698 -0.204 -14.575 1.00 94.19 85 ALA A O 1
ATOM 601 N N . ALA A 1 86 ? 5.812 -1.051 -12.817 1.00 94.75 86 ALA A N 1
ATOM 602 C CA . ALA A 1 86 ? 6.751 -1.836 -13.618 1.00 94.75 86 ALA A CA 1
ATOM 603 C C . ALA A 1 86 ? 6.034 -2.890 -14.479 1.00 94.75 86 ALA A C 1
ATOM 605 O O . ALA A 1 86 ? 6.362 -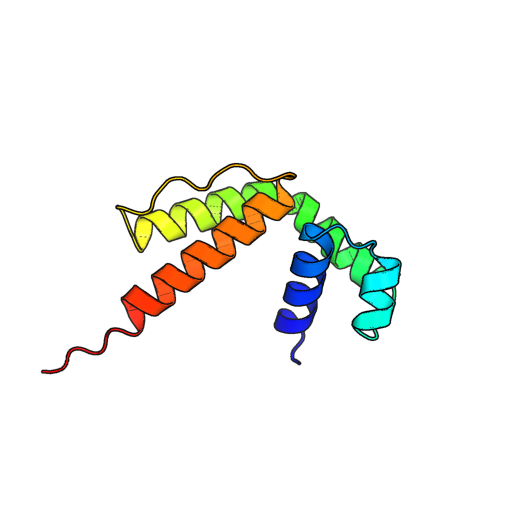3.052 -15.653 1.00 94.75 86 ALA A O 1
ATOM 606 N N . ALA A 1 87 ? 5.012 -3.563 -13.937 1.00 94.62 87 ALA A N 1
ATOM 607 C CA . ALA A 1 87 ? 4.213 -4.535 -14.681 1.00 94.62 87 ALA A CA 1
ATOM 608 C C . ALA A 1 87 ? 3.478 -3.876 -15.853 1.00 94.62 87 ALA A C 1
ATOM 610 O O . ALA A 1 87 ? 3.533 -4.385 -16.970 1.00 94.62 87 ALA A O 1
ATOM 611 N N . VAL A 1 88 ? 2.837 -2.726 -15.622 1.00 94.06 88 VAL A N 1
ATOM 612 C CA . VAL A 1 88 ? 2.152 -1.969 -16.678 1.00 94.06 88 VAL A CA 1
ATOM 613 C C . VAL A 1 88 ? 3.136 -1.587 -17.780 1.00 94.06 88 VAL 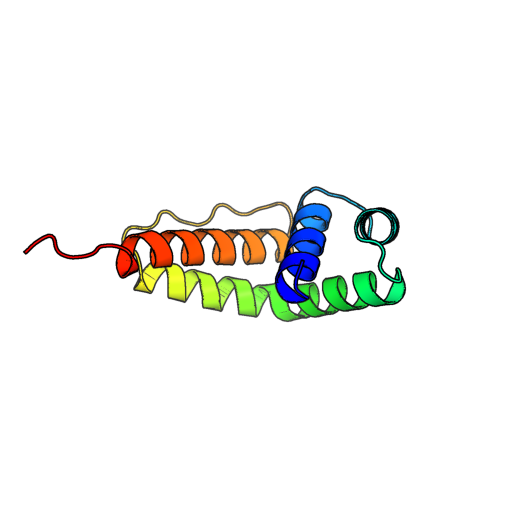A C 1
ATOM 615 O O . VAL A 1 88 ? 2.862 -1.871 -18.943 1.00 94.06 88 VAL A O 1
ATOM 618 N N . LEU A 1 89 ? 4.296 -1.024 -17.439 1.00 91.19 89 LEU A N 1
ATOM 619 C CA . LEU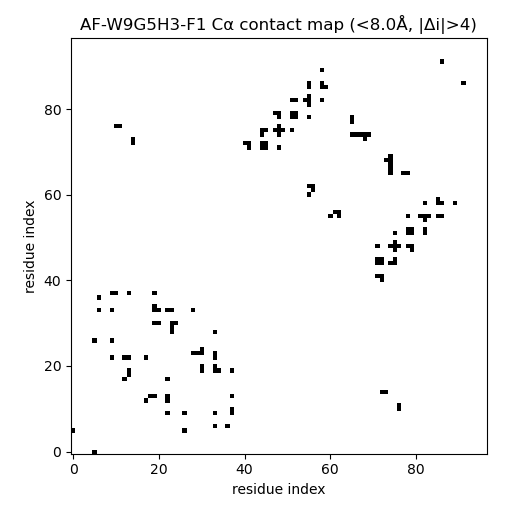 A 1 89 ? 5.308 -0.637 -18.427 1.00 91.19 89 LEU A CA 1
ATOM 620 C C . LEU A 1 89 ? 5.846 -1.840 -19.212 1.00 91.19 89 LEU A C 1
ATOM 622 O O . LEU A 1 89 ? 6.004 -1.767 -20.429 1.00 91.19 89 LEU A O 1
ATOM 626 N N . ARG A 1 90 ? 6.108 -2.959 -18.530 1.00 88.19 90 ARG A N 1
ATOM 627 C CA . ARG A 1 90 ? 6.727 -4.137 -19.144 1.00 88.19 90 ARG A CA 1
ATOM 628 C C . ARG A 1 90 ? 5.770 -4.929 -20.031 1.00 88.19 90 ARG A C 1
ATOM 630 O O . ARG A 1 90 ? 6.213 -5.470 -21.042 1.00 88.19 90 ARG A O 1
ATOM 637 N N . LEU A 1 91 ? 4.504 -5.036 -19.623 1.00 87.12 91 LEU A N 1
ATOM 638 C CA . LEU A 1 91 ? 3.502 -5.913 -20.239 1.00 87.12 91 LEU A CA 1
ATOM 639 C C . LEU A 1 91 ? 2.571 -5.179 -21.208 1.00 87.12 91 LEU A C 1
ATOM 641 O O . LEU A 1 91 ? 2.020 -5.811 -22.102 1.00 87.12 91 LEU A O 1
ATOM 645 N N . SER A 1 92 ? 2.407 -3.862 -21.060 1.00 81.00 92 SER A N 1
ATOM 646 C CA . SER A 1 92 ? 1.607 -3.049 -21.994 1.00 81.00 92 SER A CA 1
ATOM 647 C C . SER A 1 92 ? 2.422 -2.565 -23.195 1.00 81.00 92 SER A C 1
ATOM 649 O O . SER A 1 92 ? 1.891 -1.873 -24.061 1.00 81.00 92 SER A O 1
ATOM 651 N N . ALA A 1 93 ? 3.711 -2.913 -23.259 1.00 70.44 93 ALA A N 1
ATOM 652 C CA . ALA A 1 93 ? 4.548 -2.680 -24.423 1.00 70.44 93 ALA A CA 1
ATOM 653 C C . ALA A 1 93 ? 4.114 -3.625 -25.555 1.00 70.44 93 ALA A C 1
ATOM 655 O O . ALA A 1 93 ? 4.605 -4.747 -25.674 1.00 70.44 93 ALA A O 1
ATOM 656 N N . VAL A 1 94 ? 3.159 -3.180 -26.370 1.00 67.19 94 VAL A N 1
ATOM 657 C CA . VAL A 1 94 ? 2.801 -3.857 -27.621 1.00 67.19 94 VAL A CA 1
ATOM 658 C C . VAL A 1 94 ? 3.962 -3.665 -28.607 1.00 67.19 94 VAL A C 1
ATOM 660 O O . VAL A 1 94 ? 4.337 -2.515 -28.857 1.00 67.19 94 VAL A O 1
ATOM 663 N N . PRO A 1 95 ? 4.560 -4.733 -29.170 1.00 62.00 95 PRO A N 1
ATOM 664 C CA . PRO A 1 95 ? 5.506 -4.583 -30.267 1.00 62.00 95 PRO A CA 1
ATOM 665 C C . PRO A 1 95 ? 4.777 -3.969 -31.463 1.00 62.00 95 PRO A C 1
ATOM 667 O O . PRO A 1 95 ? 3.688 -4.403 -31.827 1.00 62.00 95 PRO A O 1
ATOM 670 N N . VAL A 1 96 ? 5.368 -2.934 -32.056 1.00 66.69 96 VAL A N 1
ATOM 671 C CA . VAL A 1 96 ? 4.789 -2.193 -33.193 1.00 66.69 96 VAL A CA 1
ATOM 672 C C . VAL A 1 96 ? 4.995 -2.894 -34.543 1.00 66.69 96 VAL A C 1
ATOM 674 O O . VAL A 1 96 ? 4.679 -2.318 -35.582 1.00 66.69 96 VAL A O 1
ATOM 677 N N . TRP A 1 97 ? 5.524 -4.117 -34.533 1.00 60.84 97 TRP A N 1
ATOM 678 C CA . TRP A 1 97 ? 5.764 -4.949 -35.707 1.00 60.84 97 TRP A CA 1
ATOM 679 C C . TRP A 1 97 ? 5.648 -6.429 -35.345 1.00 60.84 97 TRP A C 1
ATOM 681 O O . TRP A 1 97 ? 6.117 -6.806 -34.245 1.00 60.84 97 TRP A O 1
#

Mean predicted aligned error: 4.21 Å

Organism: NCBI:txid584657

Radius of gyration: 15.3 Å; Cα contacts (8 Å, |Δi|>4): 84; chains: 1; bounding box: 37×20×48 Å

Secondary structure (DSSP, 8-state):
--HHHHHHHHHHHHHTT--HHHHHHHHT--HHHHHHHHHHHHHHHHHHHHHHHHHHHHH-TTPPP----SSHHHHHHHHHHHHHHHHHHHHS-----

pLDDT: mean 92.34, std 8.43, range [60.84, 98.31]

Nearest PDB structures (foldseek):
  2lvs-assembly1_A  TM=7.017E-01  e=5.578E+00  Hyperthermus butylicus DSM 5456

Solvent-accessible surface area (backbone atoms only — not comparable to full-atom values): 5435 Å² total; per-residue (Å²): 129,58,75,64,60,52,52,50,52,50,51,52,44,42,62,74,68,49,52,52,60,60,49,12,62,76,70,74,46,58,44,68,57,45,44,50,52,55,51,54,47,54,77,40,12,64,62,48,23,54,52,25,43,53,50,25,42,73,58,34,79,80,62,73,83,82,75,86,54,99,39,60,51,41,36,17,52,50,24,42,53,51,24,51,51,38,44,49,61,64,70,67,60,72,74,94,117